Protein AF-A0AAJ3DIW6-F1 (afdb_monomer_lite)

Structure (mmCIF, N/CA/C/O backbone):
data_AF-A0AAJ3DIW6-F1
#
_entry.id   AF-A0AAJ3DIW6-F1
#
loop_
_atom_site.group_PDB
_atom_site.id
_atom_site.type_symbol
_atom_site.label_atom_id
_atom_site.label_alt_id
_atom_site.label_comp_id
_atom_site.label_asym_id
_atom_site.label_entity_id
_atom_site.label_seq_id
_atom_site.pdbx_PDB_ins_code
_atom_site.Cartn_x
_atom_site.Cartn_y
_atom_site.Cartn_z
_atom_site.occupancy
_atom_site.B_iso_or_equiv
_atom_site.auth_seq_id
_atom_site.auth_comp_id
_atom_site.auth_asym_id
_atom_site.auth_atom_id
_atom_site.pdbx_PDB_model_num
ATOM 1 N N . MET A 1 1 ? 11.244 18.679 -7.518 1.00 56.03 1 MET A N 1
ATOM 2 C CA . MET A 1 1 ? 10.573 17.860 -8.559 1.00 56.03 1 MET A CA 1
ATOM 3 C C . MET A 1 1 ? 11.530 16.848 -9.189 1.00 56.03 1 MET A C 1
ATOM 5 O O . MET A 1 1 ? 11.150 15.692 -9.225 1.00 56.03 1 MET A O 1
ATOM 9 N N . ARG A 1 2 ? 12.767 17.214 -9.590 1.00 53.31 2 ARG A N 1
ATOM 10 C CA . ARG A 1 2 ? 13.805 16.221 -9.964 1.00 53.31 2 ARG A CA 1
ATOM 11 C C . ARG A 1 2 ? 14.204 15.299 -8.816 1.00 53.31 2 ARG A C 1
ATOM 13 O O . ARG A 1 2 ? 14.199 14.107 -9.008 1.00 53.31 2 ARG A O 1
ATOM 20 N N . GLU A 1 3 ? 14.392 15.828 -7.610 1.00 54.31 3 GLU A N 1
ATOM 21 C CA . GLU A 1 3 ? 14.703 14.990 -6.436 1.00 54.31 3 GLU A CA 1
ATOM 22 C C . GLU A 1 3 ? 13.619 13.943 -6.132 1.00 54.31 3 GLU A C 1
ATOM 24 O O . GLU A 1 3 ? 13.936 12.849 -5.687 1.00 54.31 3 GLU A O 1
ATOM 29 N N . LEU A 1 4 ? 12.346 14.259 -6.409 1.00 52.47 4 LEU A N 1
ATOM 30 C CA . LEU A 1 4 ? 11.249 13.298 -6.271 1.00 52.47 4 LEU A CA 1
ATOM 31 C C . LEU A 1 4 ? 11.304 12.247 -7.386 1.00 52.47 4 LEU A C 1
ATOM 33 O O . LEU A 1 4 ? 11.129 11.075 -7.110 1.00 52.47 4 LEU A O 1
ATOM 37 N N . HIS A 1 5 ? 11.586 12.663 -8.621 1.00 53.06 5 HIS A N 1
ATOM 38 C CA . HIS A 1 5 ? 11.758 11.762 -9.760 1.00 53.06 5 HIS A CA 1
ATOM 39 C C . HIS A 1 5 ? 12.960 10.819 -9.577 1.00 53.06 5 HIS A C 1
ATO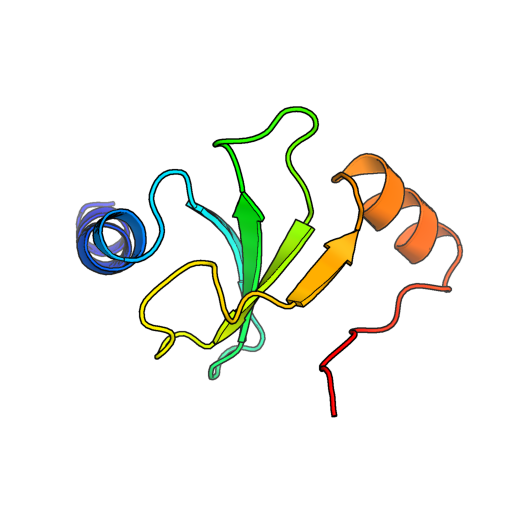M 41 O O . HIS A 1 5 ? 12.813 9.616 -9.718 1.00 53.06 5 HIS A O 1
ATOM 47 N N . ASP A 1 6 ? 14.112 11.338 -9.155 1.00 56.97 6 ASP A N 1
ATOM 48 C CA . ASP A 1 6 ? 15.337 10.558 -8.950 1.00 56.97 6 ASP A CA 1
ATOM 49 C C . ASP A 1 6 ? 15.201 9.595 -7.752 1.00 56.97 6 ASP A C 1
ATOM 51 O O . ASP A 1 6 ? 15.730 8.486 -7.778 1.00 56.97 6 ASP A O 1
ATOM 55 N N . ALA A 1 7 ? 14.448 9.984 -6.712 1.00 57.41 7 ALA A N 1
ATOM 56 C CA . ALA A 1 7 ? 14.073 9.084 -5.618 1.00 57.41 7 ALA A CA 1
ATOM 57 C C . ALA A 1 7 ? 13.078 7.996 -6.062 1.00 57.41 7 ALA A C 1
ATOM 59 O O . ALA A 1 7 ? 13.009 6.935 -5.444 1.00 57.41 7 ALA A O 1
ATOM 60 N N . TRP A 1 8 ? 12.301 8.262 -7.114 1.00 63.31 8 TRP A N 1
ATOM 61 C CA . TRP A 1 8 ? 11.320 7.333 -7.667 1.00 63.31 8 TRP A CA 1
ATOM 62 C C . TRP A 1 8 ? 11.918 6.396 -8.713 1.00 63.31 8 TRP A C 1
ATOM 64 O O . TRP A 1 8 ? 11.417 5.286 -8.821 1.00 63.31 8 TRP A O 1
ATOM 74 N N . ASP A 1 9 ? 12.984 6.772 -9.427 1.00 64.94 9 ASP A N 1
ATOM 75 C CA . ASP A 1 9 ? 13.592 5.927 -10.468 1.00 64.94 9 ASP A CA 1
ATOM 76 C C . ASP A 1 9 ? 14.022 4.560 -9.907 1.00 64.94 9 ASP A C 1
ATOM 78 O O . ASP A 1 9 ? 13.628 3.519 -10.429 1.00 64.94 9 ASP A O 1
ATOM 82 N N . GLY A 1 10 ? 14.725 4.534 -8.768 1.00 67.75 10 GLY A N 1
ATOM 83 C CA . GLY A 1 10 ? 15.135 3.270 -8.139 1.00 67.75 10 GLY A CA 1
ATOM 84 C C . GLY A 1 10 ? 13.958 2.416 -7.642 1.00 67.75 10 GLY A C 1
ATOM 85 O O . GLY A 1 10 ? 13.986 1.187 -7.739 1.00 67.75 10 GLY A O 1
ATOM 86 N N . ALA A 1 11 ? 12.901 3.061 -7.140 1.00 68.44 11 ALA A N 1
ATOM 87 C CA . ALA A 1 11 ? 11.695 2.380 -6.675 1.00 68.44 11 ALA A CA 1
ATOM 88 C C . ALA A 1 11 ? 10.832 1.878 -7.841 1.00 68.44 11 ALA A C 1
ATOM 90 O O . ALA A 1 11 ? 10.270 0.796 -7.754 1.00 68.44 11 ALA A O 1
ATOM 91 N N . ALA A 1 12 ? 10.743 2.620 -8.944 1.00 74.06 12 ALA A N 1
ATOM 92 C CA . ALA A 1 12 ? 9.977 2.244 -10.127 1.00 74.06 12 ALA A CA 1
ATOM 93 C C . ALA A 1 12 ? 10.646 1.109 -10.918 1.00 74.06 12 ALA A C 1
ATOM 95 O O . ALA A 1 12 ? 9.940 0.278 -11.490 1.00 74.06 12 ALA A O 1
ATOM 96 N N . ASP A 1 13 ? 11.980 1.033 -10.907 1.00 83.81 13 ASP A N 1
ATOM 97 C CA . ASP A 1 13 ? 12.719 -0.104 -11.463 1.00 83.81 13 ASP A CA 1
ATOM 98 C C . ASP A 1 13 ? 12.487 -1.383 -10.644 1.00 83.81 13 ASP A C 1
ATOM 100 O O . ASP A 1 13 ? 12.275 -2.462 -11.202 1.00 83.81 13 ASP A O 1
ATOM 104 N N . THR A 1 14 ? 12.491 -1.262 -9.313 1.00 86.50 14 THR A N 1
ATOM 105 C CA . THR A 1 14 ? 12.331 -2.400 -8.392 1.00 86.50 14 THR A CA 1
ATOM 106 C C . THR A 1 14 ? 10.868 -2.842 -8.270 1.00 86.50 14 THR A C 1
ATOM 108 O O . THR A 1 14 ? 10.552 -4.034 -8.248 1.00 86.50 14 THR A O 1
ATOM 111 N N . HIS A 1 15 ? 9.950 -1.878 -8.281 1.00 90.81 15 HIS A N 1
ATOM 112 C CA . HIS A 1 15 ? 8.508 -2.056 -8.164 1.00 90.81 15 HIS A CA 1
ATOM 113 C C . HIS A 1 15 ? 7.797 -1.330 -9.319 1.00 90.81 15 HIS A C 1
ATOM 115 O O . HIS A 1 15 ? 7.237 -0.246 -9.140 1.00 90.81 15 HIS A O 1
ATOM 121 N N . PRO A 1 16 ? 7.754 -1.922 -10.529 1.00 91.69 16 PRO A N 1
ATOM 122 C CA . PRO A 1 16 ? 7.085 -1.296 -11.665 1.00 91.69 16 PRO A CA 1
ATOM 123 C C . PRO A 1 16 ? 5.618 -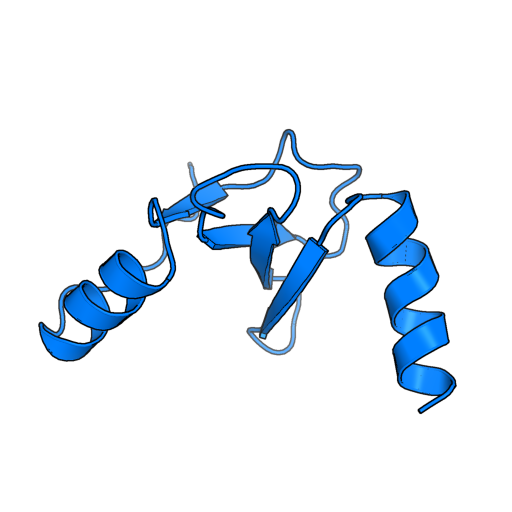0.997 -11.358 1.00 91.69 16 PRO A C 1
ATOM 125 O O . PRO A 1 16 ? 4.909 -1.862 -10.845 1.00 91.69 16 PRO A O 1
ATOM 128 N N . GLY A 1 17 ? 5.157 0.212 -11.686 1.00 91.94 17 GLY A N 1
ATOM 129 C CA . GLY A 1 17 ? 3.782 0.645 -11.413 1.00 91.94 17 GLY A CA 1
ATOM 130 C C . GLY A 1 17 ? 3.499 1.005 -9.951 1.00 91.94 17 GLY A C 1
ATOM 131 O O . GLY A 1 17 ? 2.334 1.062 -9.567 1.00 91.94 17 GLY A O 1
ATOM 132 N N . ILE A 1 18 ? 4.530 1.239 -9.136 1.00 92.25 18 ILE A N 1
ATOM 133 C CA . ILE A 1 18 ? 4.375 1.719 -7.761 1.00 92.25 18 ILE A CA 1
ATOM 134 C C . ILE A 1 18 ? 3.853 3.160 -7.726 1.00 92.25 18 ILE A C 1
ATOM 136 O O . ILE A 1 18 ? 4.333 4.037 -8.445 1.00 92.25 18 ILE A O 1
ATOM 140 N N . ALA A 1 19 ? 2.891 3.420 -6.844 1.00 92.50 19 ALA A N 1
ATOM 141 C CA . ALA A 1 19 ? 2.559 4.773 -6.410 1.00 92.50 19 ALA A CA 1
ATOM 142 C C . ALA A 1 19 ? 2.579 4.838 -4.883 1.00 92.50 19 ALA A C 1
ATOM 144 O O . ALA A 1 19 ? 1.786 4.173 -4.222 1.00 92.50 19 ALA A O 1
ATOM 145 N N . ILE A 1 20 ? 3.489 5.636 -4.325 1.00 91.38 20 ILE A N 1
ATOM 146 C CA . ILE A 1 20 ? 3.637 5.794 -2.875 1.00 91.38 20 ILE A CA 1
ATOM 147 C C . ILE A 1 20 ? 2.582 6.782 -2.374 1.00 91.38 20 ILE A C 1
ATOM 149 O O . ILE A 1 20 ? 2.501 7.910 -2.863 1.00 91.38 20 ILE A O 1
ATOM 153 N N . ILE A 1 21 ? 1.786 6.359 -1.392 1.00 93.56 21 ILE A N 1
ATOM 154 C CA . ILE A 1 21 ? 0.693 7.150 -0.804 1.00 93.56 21 ILE A CA 1
ATOM 155 C C . ILE A 1 21 ? 0.906 7.466 0.681 1.00 93.56 21 ILE A C 1
ATOM 157 O O . ILE A 1 21 ? 0.181 8.283 1.244 1.00 93.56 21 ILE A O 1
ATOM 161 N N . GLY A 1 22 ? 1.915 6.865 1.311 1.00 91.44 22 GLY A N 1
ATOM 162 C CA . GLY A 1 22 ? 2.312 7.164 2.681 1.00 91.44 22 GLY A CA 1
ATOM 163 C C . GLY A 1 22 ? 3.599 6.445 3.067 1.00 91.44 22 GLY A C 1
ATOM 164 O O . GLY A 1 22 ? 4.035 5.527 2.379 1.00 91.44 22 GLY A O 1
ATOM 165 N N . GLY A 1 23 ? 4.202 6.865 4.173 1.00 89.31 23 GLY A N 1
ATOM 166 C CA . GLY A 1 23 ? 5.331 6.173 4.782 1.00 89.31 23 GLY A CA 1
ATOM 167 C C . GLY A 1 23 ? 5.421 6.497 6.266 1.00 89.31 23 GLY A C 1
ATOM 168 O O . GLY A 1 23 ? 4.937 7.544 6.704 1.00 89.31 23 GLY A O 1
ATOM 169 N N . ASP A 1 24 ? 6.037 5.604 7.030 1.00 86.25 24 ASP A N 1
ATOM 170 C CA . ASP A 1 24 ? 6.224 5.742 8.481 1.00 86.25 24 ASP A CA 1
ATOM 171 C C . ASP A 1 24 ? 7.383 6.691 8.858 1.00 86.25 24 ASP A C 1
ATOM 173 O O . ASP A 1 24 ? 7.612 6.990 10.030 1.00 86.25 24 ASP A O 1
ATOM 177 N N . GLY A 1 25 ? 8.115 7.191 7.855 1.00 83.75 25 GLY A N 1
ATOM 178 C CA . GLY A 1 25 ? 9.325 7.998 8.031 1.00 83.75 25 GLY A CA 1
ATOM 179 C C . GLY A 1 25 ? 10.588 7.168 8.278 1.00 83.75 25 GLY A C 1
ATOM 180 O O . GLY A 1 25 ? 11.647 7.740 8.541 1.00 83.75 25 GLY A O 1
ATOM 181 N N . SER A 1 26 ? 10.489 5.842 8.186 1.00 86.62 26 SER A N 1
ATOM 182 C CA . SER A 1 26 ? 11.586 4.893 8.299 1.00 86.62 26 SER A CA 1
ATOM 183 C C . SER A 1 26 ? 11.645 3.981 7.071 1.00 86.62 26 SER A C 1
ATOM 185 O O . SER A 1 26 ? 12.139 4.414 6.027 1.00 86.62 26 SER A O 1
ATOM 187 N N . ARG A 1 27 ? 11.216 2.721 7.189 1.00 86.94 27 ARG A N 1
ATOM 188 C CA . ARG A 1 27 ? 11.387 1.699 6.149 1.00 86.94 27 ARG A CA 1
ATOM 189 C C . ARG A 1 27 ? 10.106 1.357 5.424 1.00 86.94 27 ARG A C 1
ATOM 191 O O . ARG A 1 27 ? 10.191 0.826 4.323 1.00 86.94 27 ARG A O 1
ATOM 198 N N . GLU A 1 28 ? 8.956 1.642 6.006 1.00 91.81 28 GLU A N 1
ATOM 199 C CA . GLU A 1 28 ? 7.702 1.147 5.475 1.00 91.81 28 GLU A CA 1
ATOM 200 C C . GLU A 1 28 ? 7.005 2.188 4.620 1.00 91.81 28 GLU A C 1
ATOM 202 O O . GLU A 1 28 ? 6.828 3.350 5.001 1.00 91.81 28 GLU A O 1
ATOM 207 N N . LEU A 1 29 ? 6.586 1.738 3.444 1.00 93.00 29 LEU A N 1
ATOM 208 C CA . LEU A 1 29 ? 5.878 2.534 2.463 1.00 93.00 29 LEU A CA 1
ATOM 209 C C . LEU A 1 29 ? 4.506 1.918 2.225 1.00 93.00 29 LEU A C 1
ATOM 211 O O . LEU A 1 29 ? 4.388 0.742 1.885 1.00 93.00 29 LEU A O 1
ATOM 215 N N . LEU A 1 30 ? 3.468 2.740 2.355 1.00 95.62 30 LEU A N 1
ATOM 216 C CA . LEU A 1 30 ? 2.121 2.405 1.922 1.00 95.62 30 LEU A CA 1
ATOM 217 C C . LEU A 1 30 ? 1.981 2.797 0.451 1.00 95.62 30 LEU A C 1
ATOM 219 O O . LEU A 1 30 ? 2.208 3.956 0.084 1.00 95.62 30 LEU A O 1
ATOM 223 N N . VAL A 1 31 ? 1.628 1.836 -0.398 1.00 95.81 31 VAL A N 1
ATOM 224 C CA . VAL A 1 31 ? 1.716 1.983 -1.855 1.00 95.81 31 VAL A CA 1
ATOM 225 C C . VAL A 1 31 ? 0.507 1.400 -2.576 1.00 95.81 31 VAL A C 1
ATOM 227 O O . VAL A 1 31 ? -0.229 0.582 -2.028 1.00 95.81 31 VAL A O 1
ATOM 230 N N . LEU A 1 32 ? 0.332 1.793 -3.836 1.00 97.06 32 LEU A N 1
ATOM 231 C CA . LEU A 1 32 ? -0.577 1.162 -4.790 1.00 97.06 32 LEU A CA 1
ATOM 232 C C . LEU A 1 32 ? 0.215 0.355 -5.821 1.00 97.06 32 LEU A C 1
ATOM 234 O O . LEU A 1 32 ? 1.211 0.851 -6.352 1.00 97.06 32 LEU A O 1
ATOM 238 N N . ASP A 1 33 ? -0.265 -0.848 -6.146 1.00 96.19 33 ASP A N 1
ATOM 239 C CA . ASP A 1 33 ? 0.202 -1.619 -7.309 1.00 96.19 33 ASP A CA 1
ATOM 240 C C . ASP A 1 33 ? -0.673 -1.303 -8.531 1.00 96.19 33 ASP A C 1
ATOM 242 O O . ASP A 1 33 ? -1.710 -1.931 -8.760 1.00 96.19 33 ASP A O 1
ATOM 246 N N . LEU A 1 34 ? -0.251 -0.325 -9.338 1.00 96.00 34 LEU A N 1
ATOM 247 C CA . LEU A 1 34 ? -0.989 0.126 -10.524 1.00 96.00 34 LEU A CA 1
ATOM 248 C C . LEU A 1 34 ? -0.894 -0.840 -11.716 1.00 96.00 34 LEU A C 1
ATOM 250 O O . LEU A 1 34 ? -1.459 -0.565 -12.772 1.00 96.00 34 LEU A O 1
ATOM 254 N N . ARG A 1 35 ? -0.195 -1.977 -11.584 1.00 95.44 35 ARG A N 1
ATOM 255 C CA . ARG A 1 35 ? -0.202 -3.032 -12.614 1.00 95.44 35 ARG A CA 1
ATOM 256 C C . ARG A 1 35 ? -1.487 -3.860 -12.584 1.00 95.44 35 ARG A C 1
ATOM 258 O O . ARG A 1 35 ? -1.691 -4.693 -13.467 1.00 95.44 35 ARG A O 1
ATOM 265 N N . ARG A 1 36 ? -2.308 -3.699 -11.541 1.00 94.69 36 ARG A N 1
ATOM 266 C CA . ARG A 1 36 ? -3.531 -4.468 -11.300 1.00 94.69 36 ARG A CA 1
ATOM 267 C C . ARG A 1 36 ? -4.747 -3.551 -11.267 1.00 94.69 36 ARG A C 1
ATOM 269 O O . ARG A 1 36 ? -4.663 -2.401 -10.848 1.00 94.69 36 ARG A O 1
ATOM 276 N N . GLU A 1 37 ? -5.890 -4.109 -11.654 1.00 95.19 37 GLU A N 1
ATOM 277 C CA . GLU A 1 37 ? -7.197 -3.475 -11.501 1.00 95.19 37 GLU A CA 1
ATOM 278 C C . GLU A 1 37 ? -8.158 -4.427 -10.755 1.00 95.19 37 GLU A C 1
ATOM 280 O O . GLU A 1 37 ? -8.366 -5.553 -11.218 1.00 95.19 37 GLU A O 1
ATOM 285 N N . PRO A 1 38 ? -8.740 -4.010 -9.611 1.00 95.31 38 PRO A N 1
ATOM 286 C CA . PRO A 1 38 ? -8.463 -2.749 -8.920 1.00 95.31 38 PRO A CA 1
ATOM 287 C C . PRO A 1 38 ? -7.030 -2.716 -8.354 1.00 95.31 38 PRO A C 1
ATOM 289 O O . PRO A 1 38 ? -6.440 -3.765 -8.097 1.00 95.31 38 PRO A O 1
ATOM 292 N N . ALA A 1 39 ? -6.462 -1.516 -8.210 1.00 97.88 39 ALA A N 1
ATOM 293 C CA . ALA A 1 39 ? -5.106 -1.338 -7.693 1.00 97.88 39 ALA A CA 1
ATOM 294 C C . ALA A 1 39 ? -5.097 -1.575 -6.171 1.00 97.88 39 ALA A C 1
ATOM 296 O O . ALA A 1 39 ? -5.662 -0.750 -5.442 1.00 97.88 39 ALA A O 1
ATOM 297 N N . PRO A 1 40 ? -4.488 -2.672 -5.677 1.00 98.19 40 PRO A N 1
ATOM 298 C CA . PRO A 1 40 ? -4.482 -2.976 -4.256 1.00 98.19 40 PRO A CA 1
ATOM 299 C C . PRO A 1 40 ? -3.557 -2.033 -3.495 1.00 98.19 40 PRO A C 1
ATOM 301 O O . PRO A 1 40 ? -2.560 -1.546 -4.037 1.00 98.19 40 PRO A O 1
ATOM 304 N N . VAL A 1 41 ? -3.877 -1.835 -2.219 1.00 97.94 41 VAL A N 1
ATOM 305 C CA . VAL A 1 41 ? -3.018 -1.130 -1.268 1.00 97.94 41 VAL A CA 1
ATOM 306 C C . VAL A 1 41 ? -2.099 -2.147 -0.610 1.00 97.94 41 VAL A C 1
ATOM 308 O O . VAL A 1 41 ? -2.569 -3.124 -0.020 1.00 97.94 41 VAL A O 1
ATOM 311 N N . LEU A 1 42 ? -0.796 -1.911 -0.699 1.00 97.06 42 LEU A N 1
ATOM 312 C CA . LEU A 1 42 ? 0.240 -2.787 -0.168 1.00 97.06 42 LEU A CA 1
ATOM 313 C C . LEU A 1 42 ? 1.162 -2.013 0.783 1.00 97.06 42 LEU A C 1
ATOM 315 O O . LEU A 1 42 ? 1.295 -0.793 0.673 1.00 97.06 42 LEU A O 1
ATOM 319 N N . LEU A 1 43 ? 1.809 -2.737 1.687 1.00 96.06 43 LEU A N 1
ATOM 320 C C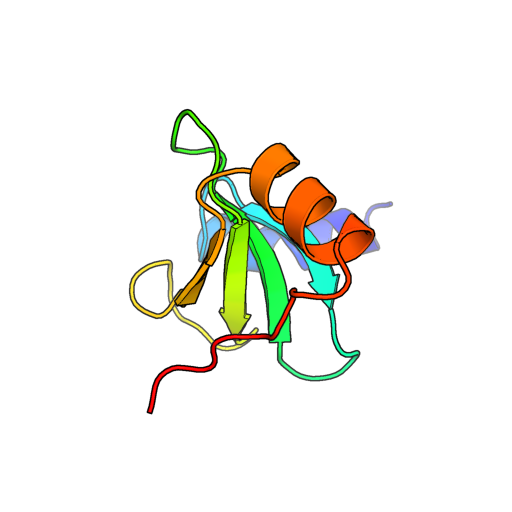A . LEU A 1 43 ? 2.929 -2.277 2.496 1.00 96.06 43 LEU A CA 1
ATOM 321 C C . LEU A 1 43 ? 4.212 -2.870 1.911 1.00 96.06 43 LEU A C 1
ATOM 323 O O . LEU A 1 43 ? 4.265 -4.062 1.603 1.00 96.06 43 LEU A O 1
ATOM 327 N N . VAL A 1 44 ? 5.226 -2.036 1.711 1.00 93.50 44 VAL A N 1
ATOM 328 C CA . VAL A 1 44 ? 6.511 -2.428 1.125 1.00 93.50 44 VAL A CA 1
ATOM 329 C C . VAL A 1 44 ? 7.640 -1.872 1.986 1.00 93.50 44 VAL A C 1
ATOM 331 O O . VAL A 1 44 ? 7.628 -0.692 2.330 1.00 93.50 44 VAL A O 1
ATOM 334 N N . ASP A 1 45 ? 8.633 -2.706 2.299 1.00 90.75 45 ASP A N 1
ATOM 335 C CA . ASP A 1 45 ? 9.903 -2.244 2.872 1.00 90.75 45 ASP A CA 1
ATOM 336 C C . ASP A 1 45 ? 10.750 -1.572 1.776 1.00 90.75 45 ASP A C 1
ATOM 338 O O . ASP A 1 45 ? 10.912 -2.119 0.685 1.00 90.75 45 ASP A O 1
ATOM 342 N N . ILE A 1 46 ? 11.328 -0.404 2.059 1.00 82.69 46 ILE A N 1
ATOM 343 C CA . ILE A 1 46 ? 12.171 0.377 1.135 1.00 82.69 46 ILE A CA 1
ATOM 344 C C . ILE A 1 46 ? 13.386 -0.397 0.585 1.00 82.69 46 ILE A C 1
ATOM 346 O O . ILE A 1 46 ? 13.955 -0.023 -0.438 1.00 82.69 46 ILE A O 1
ATOM 350 N N . THR A 1 47 ? 13.804 -1.465 1.262 1.00 85.62 47 THR A N 1
ATOM 351 C CA . THR A 1 47 ? 14.904 -2.354 0.865 1.00 85.62 47 THR A CA 1
ATOM 352 C C . THR A 1 47 ? 14.441 -3.588 0.089 1.00 85.62 47 THR A C 1
ATOM 354 O O . THR A 1 47 ? 15.277 -4.382 -0.34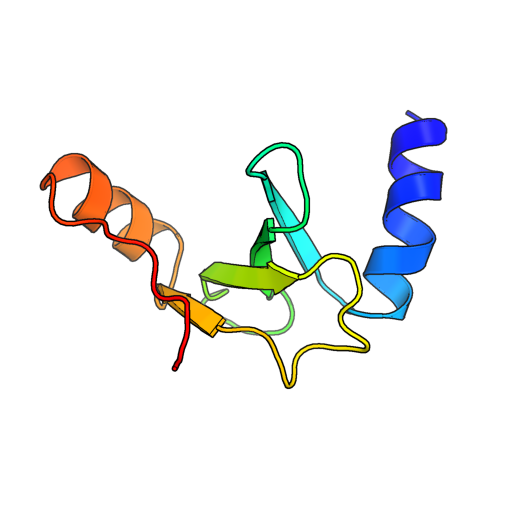6 1.00 85.62 47 THR A O 1
ATOM 357 N N . SER A 1 48 ? 13.129 -3.756 -0.100 1.00 87.44 48 SER A N 1
ATOM 358 C CA . SER A 1 48 ? 12.543 -4.842 -0.881 1.00 87.44 48 SER A CA 1
ATOM 359 C C . SER A 1 48 ? 13.089 -4.857 -2.308 1.00 87.44 48 SER A C 1
ATOM 361 O O . SER A 1 48 ? 13.226 -3.815 -2.940 1.00 87.44 48 SER A O 1
ATOM 363 N N . SER A 1 49 ? 13.353 -6.053 -2.838 1.00 86.81 49 SER A N 1
ATOM 364 C CA . SER A 1 49 ? 13.805 -6.254 -4.219 1.00 86.81 49 SER A CA 1
ATOM 365 C C . SER A 1 49 ? 12.664 -6.452 -5.225 1.00 86.81 49 SER A C 1
ATOM 367 O O . SER A 1 49 ? 12.929 -6.809 -6.372 1.00 86.81 49 SER A O 1
ATOM 369 N N . GLY A 1 50 ? 11.404 -6.286 -4.810 1.00 89.88 50 GLY A N 1
ATOM 370 C CA . GLY A 1 50 ? 10.253 -6.367 -5.706 1.00 89.88 50 GLY A CA 1
ATOM 371 C C . GLY A 1 50 ? 8.934 -6.662 -4.997 1.00 89.88 50 GLY A C 1
ATOM 372 O O . GLY A 1 50 ? 8.821 -6.643 -3.777 1.00 89.88 50 GLY A O 1
ATOM 373 N N . TRP A 1 51 ? 7.894 -6.939 -5.774 1.00 93.19 51 TRP A N 1
ATOM 374 C CA . TRP A 1 51 ? 6.531 -7.076 -5.249 1.00 93.19 51 TRP A CA 1
ATOM 375 C C . TRP A 1 51 ? 6.264 -8.353 -4.442 1.00 93.19 51 TRP A C 1
ATOM 377 O O . TRP A 1 51 ? 5.226 -8.435 -3.794 1.00 93.19 51 TRP A O 1
ATOM 387 N N . ASP A 1 52 ? 7.163 -9.339 -4.477 1.00 91.19 52 ASP A N 1
ATOM 388 C CA . ASP A 1 52 ? 6.961 -10.634 -3.811 1.00 91.19 52 ASP A CA 1
ATOM 389 C C . ASP A 1 52 ? 6.958 -10.529 -2.280 1.00 91.19 52 ASP A C 1
ATOM 391 O O . ASP A 1 52 ? 6.386 -11.383 -1.614 1.00 91.19 52 ASP A O 1
ATOM 395 N N . SER A 1 53 ? 7.573 -9.480 -1.726 1.00 90.50 53 SER A N 1
ATOM 396 C CA . SER A 1 53 ? 7.582 -9.201 -0.285 1.00 90.50 53 SER A CA 1
ATOM 397 C C . SER A 1 53 ? 6.565 -8.128 0.122 1.00 90.50 53 SER A C 1
ATOM 399 O O . SER A 1 53 ? 6.701 -7.542 1.192 1.00 90.50 53 SER A O 1
ATOM 401 N N . ALA A 1 54 ? 5.639 -7.757 -0.769 1.00 94.25 54 ALA A N 1
ATOM 402 C CA . ALA A 1 54 ? 4.662 -6.711 -0.500 1.00 94.25 54 ALA A CA 1
ATOM 403 C C . ALA A 1 54 ? 3.452 -7.293 0.240 1.00 94.25 54 ALA A C 1
ATOM 405 O O . ALA A 1 54 ? 2.777 -8.186 -0.275 1.00 94.25 54 ALA A O 1
ATOM 406 N N . ILE A 1 55 ? 3.141 -6.733 1.405 1.00 96.19 55 ILE A N 1
ATOM 407 C CA . ILE A 1 55 ? 2.072 -7.227 2.277 1.00 96.19 55 ILE A CA 1
ATOM 408 C C . ILE A 1 55 ? 0.772 -6.513 1.926 1.00 96.19 55 ILE A C 1
ATOM 410 O O . ILE A 1 55 ? 0.711 -5.281 1.886 1.00 96.19 55 ILE A O 1
ATOM 414 N N . ARG A 1 56 ? -0.300 -7.261 1.664 1.00 96.69 56 ARG A N 1
ATOM 415 C CA . ARG A 1 56 ? -1.589 -6.668 1.282 1.00 96.69 56 ARG A CA 1
ATOM 416 C C . ARG A 1 56 ? -2.274 -6.003 2.475 1.00 96.69 56 ARG A C 1
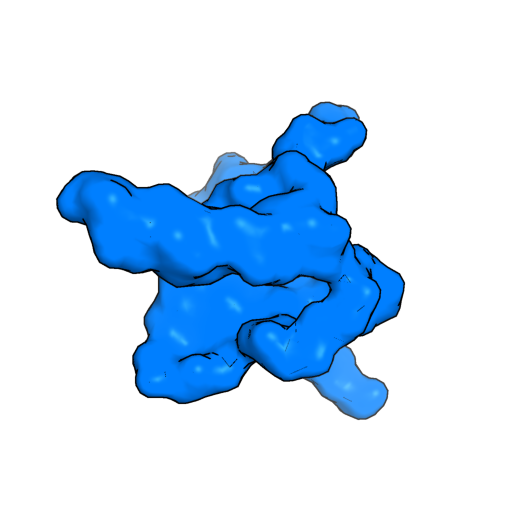ATOM 418 O O . ARG A 1 56 ? -2.605 -6.666 3.443 1.00 96.69 56 ARG A O 1
ATOM 425 N N . GLN A 1 57 ? -2.591 -4.715 2.337 1.00 97.62 57 GLN A N 1
ATOM 426 C CA . GLN A 1 57 ? -3.332 -3.937 3.339 1.00 97.62 57 GLN A CA 1
ATOM 427 C C . GLN A 1 57 ? -4.814 -3.789 2.979 1.00 97.62 57 GLN A C 1
ATOM 429 O O . GLN A 1 57 ? -5.680 -3.796 3.857 1.00 97.62 57 GLN A O 1
ATOM 434 N N . ALA A 1 58 ? -5.117 -3.644 1.686 1.00 97.88 58 ALA A N 1
ATOM 435 C CA . ALA A 1 58 ? -6.479 -3.571 1.168 1.00 97.88 58 ALA A CA 1
ATOM 436 C C . ALA A 1 58 ? -6.544 -3.986 -0.312 1.00 97.88 58 ALA A C 1
ATOM 438 O O . ALA A 1 58 ? -5.570 -3.864 -1.057 1.00 97.88 58 ALA A O 1
ATOM 439 N N . ASP A 1 59 ? -7.711 -4.445 -0.754 1.00 97.75 59 ASP A N 1
ATOM 440 C CA . ASP A 1 59 ? -7.996 -4.809 -2.143 1.00 97.75 59 ASP A CA 1
ATOM 441 C C . ASP A 1 59 ? -8.035 -3.596 -3.075 1.00 97.75 59 ASP A C 1
ATOM 443 O O . ASP A 1 59 ? -7.716 -3.729 -4.256 1.00 97.75 59 ASP A O 1
ATOM 447 N N . ASP A 1 60 ? -8.395 -2.426 -2.540 1.00 98.00 60 ASP A N 1
ATOM 448 C CA . ASP A 1 60 ? -8.339 -1.133 -3.214 1.00 98.00 60 ASP A CA 1
ATOM 449 C C . ASP A 1 60 ? -8.369 0.041 -2.217 1.00 98.00 60 ASP A C 1
ATOM 451 O O . ASP A 1 60 ? -8.531 -0.128 -1.004 1.00 98.00 60 ASP A O 1
ATOM 455 N N . VAL A 1 61 ? -8.211 1.262 -2.738 1.00 97.25 61 VAL A N 1
ATOM 456 C CA . VAL A 1 61 ? -8.221 2.499 -1.938 1.00 97.25 61 VAL A CA 1
ATOM 457 C C . VAL A 1 61 ? -9.562 2.747 -1.244 1.00 97.25 61 VAL A C 1
ATOM 459 O O . VAL A 1 61 ? -9.572 3.317 -0.157 1.00 97.25 61 VAL A O 1
ATOM 462 N N . ARG A 1 62 ? -10.694 2.341 -1.832 1.00 97.81 62 ARG A N 1
ATOM 463 C CA . ARG A 1 62 ? -12.004 2.544 -1.195 1.00 97.81 62 ARG A CA 1
ATOM 464 C C . ARG A 1 62 ? -12.112 1.675 0.045 1.00 97.81 62 ARG A C 1
ATOM 466 O O . ARG A 1 62 ? -12.454 2.193 1.096 1.00 97.81 62 ARG A O 1
ATOM 473 N N . GLN A 1 63 ? -11.715 0.406 -0.047 1.00 98.12 63 GLN A N 1
ATOM 474 C CA . GLN A 1 63 ? -11.699 -0.489 1.108 1.00 98.12 63 GLN A CA 1
ATOM 475 C C . GLN A 1 63 ? -10.770 0.032 2.219 1.00 98.12 63 GLN A C 1
ATOM 477 O O . GLN A 1 63 ? -11.123 -0.053 3.395 1.00 98.12 63 GLN A O 1
ATOM 482 N N . LEU A 1 64 ? -9.607 0.600 1.873 1.00 97.56 64 LEU A N 1
ATOM 483 C CA . LEU A 1 64 ? -8.739 1.261 2.854 1.00 97.56 64 LEU A CA 1
ATOM 484 C C . LEU A 1 64 ? -9.468 2.416 3.562 1.00 97.56 64 LEU A C 1
ATOM 486 O O . LEU A 1 64 ? -9.465 2.475 4.791 1.00 97.56 64 LEU A O 1
ATOM 490 N N . ILE A 1 65 ? -10.091 3.317 2.797 1.00 97.88 65 ILE A N 1
ATOM 491 C CA . ILE A 1 65 ? -10.830 4.471 3.333 1.00 97.88 65 ILE A CA 1
ATOM 492 C C . ILE A 1 65 ? -11.972 4.002 4.236 1.00 97.88 65 ILE A C 1
ATOM 494 O O . ILE A 1 65 ? -12.058 4.457 5.373 1.00 97.88 65 ILE A O 1
ATOM 498 N N . ASP A 1 66 ? -12.778 3.042 3.783 1.00 98.44 66 ASP A N 1
ATOM 499 C CA . ASP A 1 66 ? -13.904 2.500 4.545 1.00 98.44 66 ASP A CA 1
ATOM 500 C C . ASP A 1 66 ? -13.442 1.944 5.905 1.00 98.44 66 ASP A C 1
ATOM 502 O O . ASP A 1 66 ? -14.066 2.197 6.937 1.00 98.44 66 ASP A O 1
ATOM 506 N N . ARG A 1 67 ? -12.309 1.224 5.939 1.00 97.81 67 ARG A N 1
ATOM 507 C CA . ARG A 1 67 ? -11.729 0.694 7.187 1.00 97.81 67 ARG A CA 1
ATOM 508 C C . ARG A 1 67 ? -11.242 1.801 8.120 1.00 97.81 67 ARG A C 1
ATOM 510 O O . ARG A 1 67 ? -11.444 1.690 9.332 1.00 97.81 67 ARG A O 1
ATOM 517 N N . ILE A 1 68 ? -10.615 2.849 7.583 1.00 97.00 68 ILE A N 1
ATOM 518 C CA . ILE A 1 68 ? -10.153 4.013 8.357 1.00 97.00 68 ILE A CA 1
ATOM 519 C C . ILE A 1 68 ? -11.346 4.766 8.949 1.00 97.00 68 ILE A C 1
ATOM 521 O O . ILE A 1 68 ? -11.360 5.034 10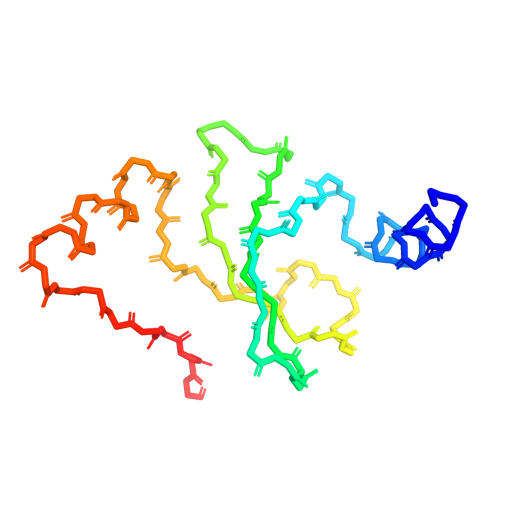.149 1.00 97.00 68 ILE A O 1
ATOM 525 N N . GLU A 1 69 ? -12.361 5.070 8.140 1.00 98.06 69 GLU A N 1
ATOM 526 C CA . GLU A 1 69 ? -13.571 5.772 8.581 1.00 98.06 69 GLU A CA 1
ATOM 527 C C . GLU A 1 69 ? -14.345 4.969 9.633 1.00 98.06 69 GLU A C 1
ATOM 529 O O . GLU A 1 69 ? -14.890 5.540 10.579 1.00 98.06 69 GLU A O 1
ATOM 534 N N . ALA A 1 70 ? -14.332 3.639 9.523 1.00 98.12 70 ALA A N 1
ATOM 535 C CA . ALA A 1 70 ? -14.902 2.741 10.521 1.00 98.12 70 ALA A CA 1
ATOM 536 C C . ALA A 1 70 ? -14.042 2.586 11.793 1.00 98.12 70 ALA A C 1
ATOM 538 O O . ALA A 1 70 ? -14.503 1.973 12.756 1.00 98.12 70 ALA A O 1
ATOM 539 N N . GLY A 1 71 ? -12.803 3.093 11.819 1.00 97.75 71 GLY A N 1
ATOM 540 C CA . GLY A 1 71 ? -11.871 2.899 12.936 1.00 97.75 71 GLY A CA 1
ATOM 541 C C . GLY A 1 71 ? -11.391 1.451 13.095 1.00 97.75 71 GLY A C 1
ATOM 542 O O . GLY A 1 71 ? -11.101 1.020 14.206 1.00 97.75 71 GLY A O 1
ATOM 543 N N . THR A 1 72 ? -11.349 0.689 11.998 1.00 97.44 72 THR A N 1
ATOM 544 C CA . THR A 1 72 ? -11.007 -0.752 11.958 1.00 97.44 72 THR A CA 1
ATOM 545 C C . THR A 1 72 ? -9.737 -1.050 11.158 1.00 97.44 72 THR A C 1
ATOM 547 O O . THR A 1 72 ? -9.394 -2.209 10.908 1.00 97.44 72 THR A O 1
ATOM 550 N N . PHE A 1 73 ? -9.056 -0.008 10.682 1.00 95.06 73 PHE A N 1
ATOM 551 C CA . PHE A 1 73 ? -7.793 -0.168 9.984 1.00 95.06 73 PHE A CA 1
ATOM 552 C C . PHE A 1 73 ? -6.667 -0.462 10.979 1.00 95.06 73 PHE A C 1
ATOM 554 O O . PHE A 1 73 ? -6.405 0.328 11.882 1.00 95.06 73 PHE A O 1
ATOM 561 N N . GLU A 1 74 ? -5.991 -1.580 10.754 1.00 94.12 74 GLU A N 1
ATOM 562 C CA . GLU A 1 74 ? -4.742 -1.967 11.400 1.00 94.12 74 GLU A CA 1
ATOM 563 C C . GLU A 1 74 ? -3.798 -2.441 10.297 1.00 94.12 74 GLU A C 1
ATOM 565 O O . GLU A 1 74 ? -4.254 -3.052 9.319 1.00 94.12 74 GLU A O 1
ATOM 570 N N . PHE A 1 75 ? -2.514 -2.117 10.449 1.00 92.88 75 PHE A N 1
ATOM 571 C CA . PHE A 1 75 ? -1.475 -2.584 9.542 1.00 92.88 75 PHE A CA 1
ATOM 572 C C . PHE A 1 75 ? -1.270 -4.085 9.713 1.00 92.88 75 PHE A C 1
ATOM 574 O O . PHE A 1 75 ? -1.185 -4.582 10.837 1.00 92.88 75 PHE A O 1
ATOM 581 N N . ASP A 1 76 ? -1.163 -4.776 8.586 1.00 93.06 76 ASP A N 1
ATOM 582 C CA . ASP A 1 76 ? -0.633 -6.132 8.531 1.00 93.06 76 ASP A CA 1
ATOM 583 C C . ASP A 1 76 ? 0.868 -6.062 8.234 1.00 93.06 76 ASP A C 1
ATOM 585 O O . ASP A 1 76 ? 1.278 -5.352 7.312 1.00 93.06 76 ASP A O 1
ATOM 589 N N . PHE A 1 77 ? 1.675 -6.776 9.009 1.00 88.69 77 PHE A N 1
ATOM 590 C CA . PHE A 1 77 ? 3.128 -6.811 8.851 1.00 88.69 77 PHE A CA 1
ATOM 591 C C . PHE A 1 77 ? 3.641 -8.166 8.336 1.00 88.69 77 PHE A C 1
ATOM 593 O O . PHE A 1 77 ? 4.817 -8.232 7.999 1.00 88.69 77 PHE A O 1
ATOM 600 N N . GLU A 1 78 ? 2.772 -9.187 8.226 1.00 75.94 78 GLU A N 1
ATOM 601 C CA . GLU A 1 78 ? 3.114 -10.622 8.125 1.00 75.94 78 GLU A CA 1
ATOM 602 C C . GLU A 1 78 ? 4.143 -11.095 9.195 1.00 75.94 78 GLU A C 1
ATOM 604 O O . GLU A 1 78 ? 5.128 -10.429 9.498 1.00 75.94 78 GLU A O 1
ATOM 609 N N . ASP A 1 79 ? 3.898 -12.251 9.829 1.00 54.88 79 ASP A N 1
ATOM 610 C CA . ASP A 1 79 ? 4.842 -12.875 10.788 1.00 54.88 79 ASP A CA 1
ATOM 611 C C . ASP A 1 79 ? 6.071 -13.494 10.088 1.00 54.88 79 ASP A C 1
ATOM 613 O O . ASP A 1 79 ? 5.887 -14.189 9.057 1.00 54.88 79 ASP A O 1
#

Organism: NCBI:txid1914461

Foldseek 3Di:
DVVVVVLCVVVCVQEPQWDFDDDPVAFWTFIWNRVDVVTFTWIDGNPDSYDPQTHTQGPHPVRVVVCVVVVNRDDDPDD

Radius of gyration: 12.69 Å; chains: 1; bounding box: 30×31×26 Å

Sequence (79 aa):
MRELHDAWDGAADTHPGIAIIGGDGSRELLVLDLRREPAPVLLVDITSSGWDSAIRQADDVRQLIDRIEAGTFEFDFED

pLDDT: mean 87.75, std 13.44, range [52.47, 98.44]

Secondary structure (DSSP, 8-state):
-HHHHHHHHHHHHHSTTEEEEEE-SSSEEEEEETTSSS--EEEEETT-SSGGGPEEEESSHHHHHHHHHTT--------